Protein AF-A0AAD5PX29-F1 (afdb_monomer_lite)

pLDDT: mean 89.7, std 12.71, range [38.44, 98.19]

Structure (mmCIF, N/CA/C/O backbone):
data_AF-A0AAD5PX29-F1
#
_entry.id   AF-A0AAD5PX29-F1
#
loop_
_atom_site.group_PDB
_atom_site.id
_atom_site.type_symbol
_atom_site.label_atom_id
_atom_site.label_alt_id
_atom_site.label_comp_id
_atom_site.label_asym_id
_atom_site.label_entity_id
_atom_site.label_seq_id
_atom_site.pdbx_PDB_ins_code
_atom_site.Cartn_x
_atom_site.Cartn_y
_atom_site.Cartn_z
_atom_site.occupancy
_atom_site.B_iso_or_equiv
_atom_site.auth_seq_id
_atom_site.auth_comp_id
_atom_site.auth_asym_id
_atom_site.auth_atom_id
_atom_site.pdbx_PDB_model_num
ATOM 1 N N . MET A 1 1 ? 11.075 1.765 15.375 1.00 38.44 1 MET A N 1
ATOM 2 C CA . MET A 1 1 ? 10.284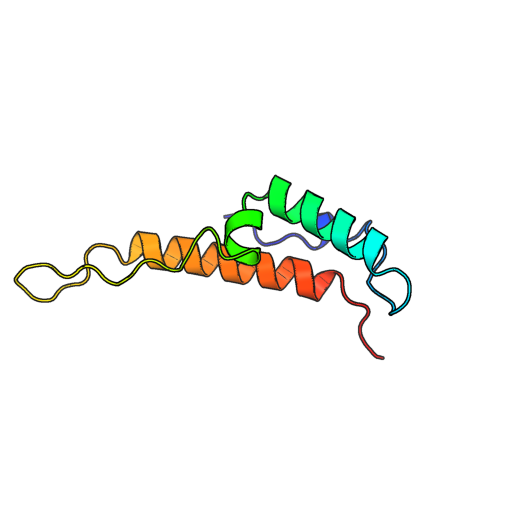 2.230 14.217 1.00 38.44 1 MET A CA 1
ATOM 3 C C . MET A 1 1 ? 11.261 2.587 13.116 1.00 38.44 1 MET A C 1
ATOM 5 O O . MET A 1 1 ? 12.025 3.527 13.288 1.00 38.44 1 MET A O 1
ATOM 9 N N . THR A 1 2 ? 11.334 1.779 12.065 1.00 45.12 2 THR A N 1
ATOM 10 C CA . THR A 1 2 ? 12.192 2.032 10.906 1.00 45.12 2 THR A CA 1
ATOM 11 C C . THR A 1 2 ? 11.495 3.054 10.022 1.00 45.12 2 THR A C 1
ATOM 13 O O . THR A 1 2 ? 10.455 2.773 9.433 1.00 45.12 2 THR A O 1
ATOM 16 N N . SER A 1 3 ? 12.026 4.273 9.988 1.00 54.88 3 SER A N 1
ATOM 17 C CA . SER A 1 3 ? 11.640 5.254 8.978 1.00 54.88 3 SER A CA 1
ATOM 18 C C . SER A 1 3 ? 11.833 4.636 7.589 1.00 54.88 3 SER A C 1
ATOM 20 O O . SER A 1 3 ? 12.820 3.916 7.414 1.00 54.88 3 SER A O 1
ATOM 22 N N . PRO A 1 4 ? 10.951 4.914 6.612 1.00 59.12 4 PRO A N 1
ATOM 23 C CA . PRO A 1 4 ? 11.188 4.528 5.228 1.00 59.12 4 PRO A CA 1
ATOM 24 C C . PRO A 1 4 ? 12.593 4.976 4.836 1.00 59.12 4 PRO A C 1
ATOM 26 O O . PRO A 1 4 ? 12.901 6.170 4.925 1.00 59.12 4 PRO A O 1
ATOM 29 N N . THR A 1 5 ? 13.475 4.052 4.463 1.00 66.06 5 THR A N 1
ATOM 30 C CA . THR A 1 5 ? 14.817 4.465 4.072 1.00 66.06 5 THR A CA 1
ATOM 31 C C . THR A 1 5 ? 14.852 4.615 2.562 1.00 66.06 5 THR A C 1
ATOM 33 O O . THR A 1 5 ? 14.661 3.663 1.815 1.00 66.06 5 THR A O 1
ATOM 36 N N . LEU A 1 6 ? 15.149 5.827 2.083 1.00 67.69 6 LEU A N 1
ATOM 37 C CA . LEU A 1 6 ? 15.457 6.083 0.665 1.00 67.69 6 LEU A CA 1
ATOM 38 C C . LEU A 1 6 ? 16.544 5.143 0.123 1.00 67.69 6 LEU A C 1
ATOM 40 O O . LEU A 1 6 ? 16.673 4.982 -1.085 1.00 67.69 6 LEU A O 1
ATOM 44 N N . LYS A 1 7 ? 17.327 4.526 1.016 1.00 75.88 7 LYS A N 1
ATOM 45 C CA . LYS A 1 7 ? 18.346 3.529 0.694 1.00 75.88 7 LYS A CA 1
ATOM 46 C C . LYS A 1 7 ? 17.751 2.286 0.030 1.00 75.88 7 LYS A C 1
ATOM 48 O O . LYS A 1 7 ? 18.354 1.797 -0.923 1.00 75.88 7 LYS A O 1
ATOM 53 N N . ASP A 1 8 ? 16.568 1.844 0.457 1.00 78.06 8 ASP A N 1
A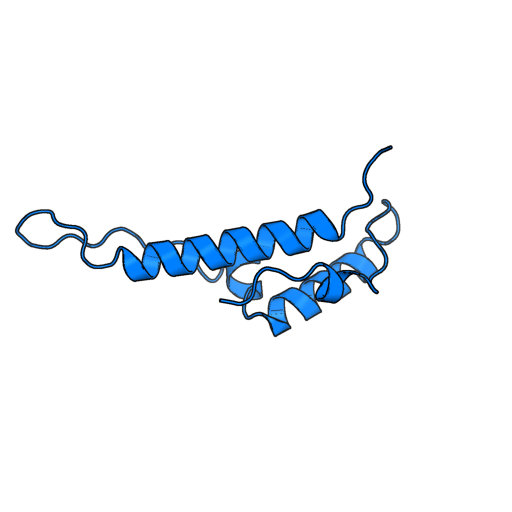TOM 54 C CA . ASP A 1 8 ? 15.931 0.625 -0.064 1.00 78.06 8 ASP A CA 1
ATOM 55 C C . ASP A 1 8 ? 15.569 0.764 -1.549 1.00 78.06 8 ASP A C 1
ATOM 57 O O . ASP A 1 8 ? 15.607 -0.206 -2.291 1.00 78.06 8 ASP A O 1
ATOM 61 N N . VAL A 1 9 ? 15.288 1.987 -2.012 1.00 82.56 9 VAL A N 1
ATOM 62 C CA . VAL A 1 9 ? 14.930 2.292 -3.411 1.00 82.56 9 VAL A CA 1
ATOM 63 C C . VAL A 1 9 ? 16.025 3.036 -4.178 1.00 82.56 9 VAL A C 1
ATOM 65 O O . VAL A 1 9 ? 15.899 3.255 -5.380 1.00 82.56 9 VAL A O 1
ATOM 68 N N . GLY A 1 10 ? 17.111 3.440 -3.515 1.00 82.81 10 GLY A N 1
ATOM 69 C CA . GLY A 1 10 ? 18.133 4.315 -4.101 1.00 82.81 10 GLY A CA 1
ATOM 70 C C . GLY A 1 10 ? 18.911 3.685 -5.259 1.00 82.81 10 GLY A C 1
ATOM 71 O O . GLY A 1 10 ? 19.398 4.398 -6.131 1.00 82.81 10 GLY A O 1
ATOM 72 N N . HIS A 1 11 ? 18.998 2.355 -5.284 1.00 83.69 11 HIS A N 1
ATOM 73 C CA . HIS A 1 11 ? 19.657 1.587 -6.341 1.00 83.69 11 HIS A CA 1
ATOM 74 C C . HIS A 1 11 ? 18.733 1.284 -7.534 1.00 83.69 11 HIS A C 1
ATOM 76 O O . HIS A 1 11 ? 19.197 0.805 -8.569 1.00 83.69 11 HIS A O 1
ATOM 82 N N . MET A 1 12 ? 17.429 1.546 -7.412 1.00 87.38 12 MET A N 1
ATOM 83 C CA . MET A 1 12 ? 16.474 1.263 -8.474 1.00 87.38 12 MET A CA 1
ATOM 84 C C . MET A 1 12 ? 16.505 2.324 -9.570 1.00 87.38 12 MET A C 1
ATOM 86 O O . MET A 1 12 ? 16.588 3.528 -9.316 1.00 87.38 12 MET A O 1
ATOM 90 N N . ALA A 1 13 ? 16.318 1.885 -10.814 1.00 85.06 13 ALA A N 1
ATOM 91 C CA . ALA A 1 13 ? 16.044 2.796 -11.914 1.00 85.06 13 ALA A CA 1
ATOM 92 C C . ALA A 1 13 ? 14.690 3.490 -11.694 1.00 85.06 13 ALA A C 1
ATOM 94 O O . ALA A 1 13 ? 13.639 2.845 -11.717 1.00 85.06 13 ALA A O 1
ATOM 95 N N . LYS A 1 14 ? 14.711 4.817 -11.522 1.00 89.56 14 LYS A N 1
ATOM 96 C CA . LYS A 1 14 ? 13.485 5.615 -11.408 1.00 89.56 14 LYS A CA 1
ATOM 97 C C . LYS A 1 14 ? 12.618 5.476 -12.657 1.00 89.56 14 LYS A C 1
ATOM 99 O O . LYS A 1 14 ? 13.134 5.305 -13.765 1.00 89.56 14 LYS A O 1
ATOM 104 N N . PHE A 1 15 ? 11.305 5.586 -12.503 1.00 91.38 15 PHE A N 1
ATOM 105 C CA . PHE A 1 15 ? 10.397 5.617 -13.640 1.00 91.38 15 PHE A CA 1
ATOM 106 C C . PHE A 1 15 ? 10.640 6.868 -14.489 1.00 91.38 15 PHE A C 1
ATOM 108 O O . PHE A 1 15 ? 10.574 7.986 -13.980 1.00 91.38 15 PHE A O 1
ATOM 115 N N . TYR A 1 16 ? 10.911 6.682 -15.783 1.00 87.81 16 TYR A N 1
ATOM 116 C CA . TYR A 1 16 ? 11.159 7.765 -16.745 1.00 87.81 16 TYR A CA 1
ATOM 117 C C . TYR A 1 16 ? 10.215 7.720 -17.959 1.00 87.81 16 TYR A C 1
ATOM 119 O O . TYR A 1 16 ? 10.511 8.295 -19.005 1.00 87.81 16 TYR A O 1
ATOM 127 N N . GLY A 1 17 ? 9.087 7.014 -17.848 1.00 88.75 17 GLY A N 1
ATOM 128 C CA . GLY A 1 17 ? 8.059 6.952 -18.893 1.00 88.75 17 GLY A CA 1
ATOM 129 C C . GLY A 1 17 ? 8.218 5.815 -19.906 1.00 88.75 17 GLY A C 1
ATOM 130 O O . GLY A 1 17 ? 7.238 5.461 -20.548 1.00 88.75 17 GLY A O 1
ATOM 131 N N . LYS A 1 18 ? 9.405 5.199 -20.038 1.00 92.19 18 LYS A N 1
ATOM 132 C CA . LYS A 1 18 ? 9.629 4.074 -20.979 1.00 92.19 18 LYS A CA 1
ATOM 133 C C . LYS A 1 18 ? 9.952 2.737 -20.306 1.00 92.19 18 LYS A C 1
ATOM 135 O O . LYS A 1 18 ? 9.832 1.697 -20.938 1.00 92.19 18 LYS A O 1
ATOM 140 N N . ASN A 1 19 ? 10.335 2.740 -19.029 1.00 93.31 19 ASN A N 1
ATOM 141 C CA . ASN A 1 19 ? 10.734 1.545 -18.274 1.00 93.31 19 ASN A CA 1
ATOM 142 C C . ASN A 1 19 ? 9.622 0.977 -17.382 1.00 93.31 19 ASN A C 1
ATOM 144 O O . ASN A 1 19 ? 9.928 0.427 -16.328 1.00 93.31 19 ASN A O 1
ATOM 148 N N . PHE A 1 20 ? 8.348 1.108 -17.770 1.00 92.12 20 PHE A N 1
ATOM 149 C CA . PHE A 1 20 ? 7.219 0.763 -16.896 1.00 92.12 20 PHE A CA 1
ATOM 150 C C . PHE A 1 20 ? 7.292 -0.666 -16.344 1.00 92.12 20 PHE A C 1
ATOM 152 O O . PHE A 1 20 ? 7.191 -0.839 -15.136 1.00 92.12 20 PHE A O 1
ATOM 159 N N . SER A 1 21 ? 7.528 -1.680 -17.184 1.00 94.56 21 SER A N 1
ATOM 160 C CA . SER A 1 21 ? 7.559 -3.081 -16.732 1.00 94.56 21 SER A CA 1
ATOM 161 C C . SER A 1 21 ? 8.686 -3.359 -15.733 1.00 94.56 21 SER A C 1
ATOM 163 O O . SER A 1 21 ? 8.449 -3.984 -14.704 1.00 94.56 21 SER A O 1
ATOM 165 N N . LEU A 1 22 ? 9.897 -2.860 -16.008 1.00 92.62 22 LEU A N 1
ATOM 166 C CA . LEU A 1 22 ? 11.054 -3.037 -15.124 1.00 92.62 22 LEU A CA 1
ATOM 167 C C . LEU A 1 22 ? 10.874 -2.275 -13.806 1.00 92.62 22 LEU A C 1
ATOM 169 O O . LEU A 1 22 ? 11.142 -2.816 -12.737 1.00 92.62 22 LEU A O 1
ATOM 173 N N . TRP A 1 23 ? 10.394 -1.033 -13.885 1.00 94.25 23 TRP A N 1
ATOM 174 C CA . TRP A 1 23 ? 10.084 -0.222 -12.712 1.00 94.25 23 TRP A CA 1
ATOM 175 C C . TRP A 1 23 ? 9.005 -0.885 -11.851 1.00 94.25 23 TRP A C 1
ATOM 177 O O . TRP A 1 23 ? 9.216 -1.071 -10.657 1.00 94.25 23 TRP A O 1
ATOM 187 N N . LYS A 1 24 ? 7.896 -1.321 -12.464 1.00 94.44 24 LYS A N 1
ATOM 188 C CA . LYS A 1 24 ? 6.792 -1.993 -11.772 1.00 94.44 24 LYS A CA 1
ATOM 189 C C . LYS A 1 24 ? 7.280 -3.246 -11.054 1.00 94.44 24 LYS A C 1
ATOM 191 O O . LYS A 1 24 ? 6.951 -3.421 -9.887 1.00 94.44 24 LYS A O 1
ATOM 196 N N . PHE A 1 25 ? 8.070 -4.086 -11.727 1.00 94.38 25 PHE A N 1
ATOM 197 C CA . PHE A 1 25 ? 8.651 -5.283 -11.117 1.00 94.38 25 PHE A CA 1
ATOM 198 C C . PHE A 1 25 ? 9.503 -4.932 -9.892 1.00 94.38 25 PHE A C 1
ATOM 200 O O . PHE A 1 25 ? 9.289 -5.485 -8.818 1.00 94.38 25 PHE A O 1
ATOM 207 N N . GLY A 1 26 ? 10.411 -3.963 -10.024 1.00 93.38 26 GLY A N 1
ATOM 208 C CA . GLY A 1 26 ? 11.247 -3.537 -8.906 1.00 93.38 26 GLY A CA 1
ATOM 209 C C . GLY A 1 26 ? 10.444 -2.950 -7.737 1.00 93.38 26 GLY A C 1
ATOM 210 O O . GLY A 1 26 ? 10.744 -3.246 -6.583 1.00 93.38 26 GLY A O 1
ATOM 211 N N . CYS A 1 27 ? 9.393 -2.167 -8.014 1.00 93.75 27 CYS A N 1
ATOM 212 C CA . CYS A 1 27 ? 8.490 -1.678 -6.971 1.00 93.75 27 CYS A CA 1
ATOM 213 C C . CYS A 1 27 ? 7.797 -2.836 -6.256 1.00 93.75 27 CYS A C 1
ATOM 215 O O . CYS A 1 27 ? 7.701 -2.817 -5.034 1.00 93.75 27 CYS A O 1
ATOM 217 N N . TRP A 1 28 ? 7.345 -3.846 -7.001 1.00 95.25 28 TRP A N 1
ATOM 218 C CA . TRP A 1 28 ? 6.663 -5.002 -6.427 1.00 95.25 28 TRP A CA 1
ATOM 219 C C . TRP A 1 28 ? 7.564 -5.801 -5.488 1.00 95.25 28 TRP A C 1
ATOM 221 O O . TRP A 1 28 ? 7.150 -6.091 -4.372 1.00 95.25 28 TRP A O 1
ATOM 231 N N . VAL A 1 29 ? 8.821 -6.039 -5.872 1.00 94.00 29 VAL A N 1
ATOM 232 C CA . VAL A 1 29 ? 9.806 -6.734 -5.023 1.00 94.00 29 VAL A CA 1
ATOM 233 C C . VAL A 1 29 ? 10.002 -6.023 -3.677 1.00 94.00 29 VAL A C 1
ATOM 235 O O . VAL A 1 29 ? 10.057 -6.668 -2.632 1.00 94.00 29 VAL A O 1
ATOM 238 N N . ILE A 1 30 ? 10.073 -4.688 -3.671 1.00 93.19 30 ILE A N 1
ATOM 239 C CA . ILE A 1 30 ? 10.214 -3.917 -2.424 1.00 93.19 30 ILE A CA 1
ATOM 240 C C . ILE A 1 30 ? 8.930 -3.954 -1.602 1.00 93.19 30 ILE A C 1
ATOM 242 O O . ILE A 1 30 ? 8.980 -4.129 -0.384 1.00 93.19 30 ILE A O 1
ATOM 246 N N . LEU A 1 31 ? 7.774 -3.810 -2.249 1.00 94.69 31 LEU A N 1
ATOM 247 C CA . LEU A 1 31 ? 6.491 -3.894 -1.560 1.00 94.69 31 LEU A CA 1
ATOM 248 C C . LEU A 1 31 ? 6.304 -5.271 -0.909 1.00 94.69 31 LEU A C 1
ATOM 250 O O . LEU A 1 31 ? 5.867 -5.333 0.235 1.00 94.69 31 LEU A O 1
ATOM 254 N N . GLU A 1 32 ? 6.684 -6.358 -1.578 1.00 94.75 32 GLU A N 1
ATOM 255 C CA . GLU A 1 32 ? 6.677 -7.712 -1.010 1.00 94.75 32 GLU A CA 1
ATOM 256 C C . GLU A 1 32 ? 7.640 -7.834 0.177 1.00 94.75 32 GLU A C 1
ATOM 258 O O . GLU A 1 32 ? 7.237 -8.311 1.238 1.00 94.75 32 GLU A O 1
ATOM 263 N N . HIS A 1 33 ? 8.871 -7.321 0.055 1.00 92.06 33 HIS A N 1
ATOM 264 C CA . HIS A 1 33 ? 9.860 -7.342 1.139 1.00 92.06 33 HIS A CA 1
ATOM 265 C C . HIS A 1 33 ? 9.360 -6.661 2.426 1.00 92.06 33 HIS A C 1
ATOM 267 O O . HIS A 1 33 ? 9.697 -7.087 3.532 1.00 92.06 33 HIS A O 1
ATOM 273 N N . HIS A 1 34 ? 8.525 -5.629 2.291 1.00 92.31 34 HIS A N 1
ATOM 274 C CA . HIS A 1 34 ? 7.950 -4.890 3.416 1.00 92.31 34 HIS A CA 1
ATOM 275 C C . HIS A 1 34 ? 6.514 -5.307 3.787 1.00 92.31 34 HIS A C 1
ATOM 277 O O . HIS A 1 34 ? 5.915 -4.666 4.651 1.00 92.31 34 HIS A O 1
ATOM 283 N N . ASN A 1 35 ? 5.961 -6.372 3.190 1.00 94.56 35 ASN A N 1
ATOM 284 C CA . ASN A 1 35 ? 4.566 -6.812 3.375 1.00 94.56 35 ASN A CA 1
ATOM 285 C C . ASN A 1 35 ? 3.524 -5.726 3.040 1.00 94.56 35 ASN A C 1
ATOM 287 O O . ASN A 1 35 ? 2.513 -5.571 3.721 1.00 94.56 35 ASN A O 1
ATOM 291 N N . LEU A 1 36 ? 3.789 -4.943 1.998 1.00 96.50 36 LEU A N 1
ATOM 292 C CA . LEU A 1 36 ? 2.950 -3.837 1.535 1.00 96.50 36 LEU A CA 1
ATOM 293 C C . LEU A 1 36 ? 2.187 -4.167 0.248 1.00 96.50 36 LEU A C 1
ATOM 295 O O . LEU A 1 36 ? 1.281 -3.423 -0.117 1.00 96.50 36 LEU A O 1
ATOM 299 N N . ALA A 1 37 ? 2.529 -5.259 -0.445 1.00 96.62 37 ALA A N 1
ATOM 300 C CA . ALA A 1 37 ? 1.842 -5.657 -1.676 1.00 96.62 37 ALA A CA 1
ATOM 301 C C . ALA A 1 37 ? 0.309 -5.783 -1.500 1.00 96.62 37 ALA A C 1
ATOM 303 O O . ALA A 1 37 ? -0.397 -5.165 -2.301 1.00 96.62 37 ALA A O 1
ATOM 304 N N . PRO A 1 38 ? -0.22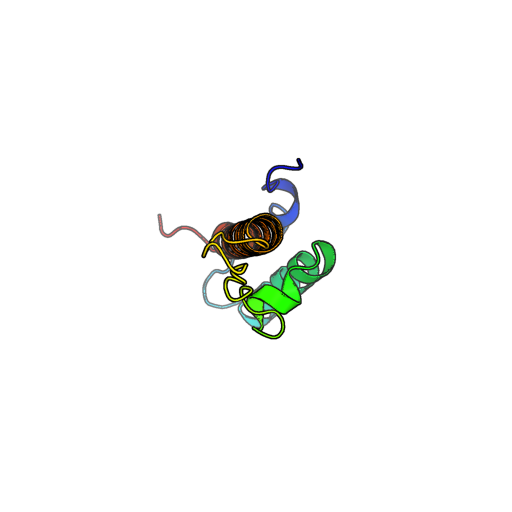0 -6.411 -0.421 1.00 97.44 38 PRO A N 1
ATOM 305 C CA . PRO A 1 38 ? -1.668 -6.503 -0.194 1.00 97.44 38 PRO A CA 1
ATOM 306 C C . PRO A 1 38 ? -2.363 -5.148 0.002 1.00 97.44 38 PRO A C 1
ATOM 308 O O . PRO A 1 38 ? -3.543 -4.994 -0.306 1.00 97.44 38 PRO A O 1
ATOM 311 N N . ILE A 1 39 ? -1.643 -4.148 0.521 1.00 97.00 39 ILE A N 1
ATOM 312 C CA . ILE A 1 39 ? -2.163 -2.784 0.685 1.00 97.00 39 ILE A CA 1
ATOM 313 C C . ILE A 1 39 ? -2.315 -2.118 -0.686 1.00 97.00 39 ILE A C 1
ATOM 315 O O . ILE A 1 39 ? -3.313 -1.451 -0.952 1.00 97.00 39 ILE A O 1
ATOM 319 N N . VAL A 1 40 ? -1.324 -2.298 -1.565 1.00 95.56 40 VAL A N 1
ATOM 320 C CA . VAL A 1 40 ? -1.277 -1.637 -2.878 1.00 95.56 40 VAL A CA 1
ATOM 321 C C . VAL A 1 40 ? -2.213 -2.291 -3.891 1.00 95.56 40 VAL A C 1
ATOM 323 O O . VAL A 1 40 ? -2.821 -1.582 -4.692 1.00 95.56 40 VAL A O 1
ATOM 326 N N . ASP A 1 41 ? -2.345 -3.618 -3.875 1.00 95.31 41 ASP A N 1
ATOM 327 C CA . ASP A 1 41 ? -3.278 -4.331 -4.759 1.00 95.31 41 ASP A CA 1
ATOM 328 C C . ASP A 1 41 ? -4.735 -4.316 -4.256 1.00 95.31 41 ASP A C 1
ATOM 330 O O . ASP A 1 41 ? -5.653 -4.678 -4.996 1.00 95.31 41 ASP A O 1
ATOM 334 N N . GLY A 1 42 ? -4.960 -3.838 -3.028 1.00 95.25 42 GLY A N 1
ATOM 335 C CA . GLY A 1 42 ? -6.280 -3.699 -2.419 1.00 95.25 42 GLY A CA 1
ATOM 336 C C . GLY A 1 42 ? -6.853 -4.992 -1.836 1.00 95.25 42 GLY A C 1
ATOM 337 O O . GLY A 1 42 ? -8.024 -4.999 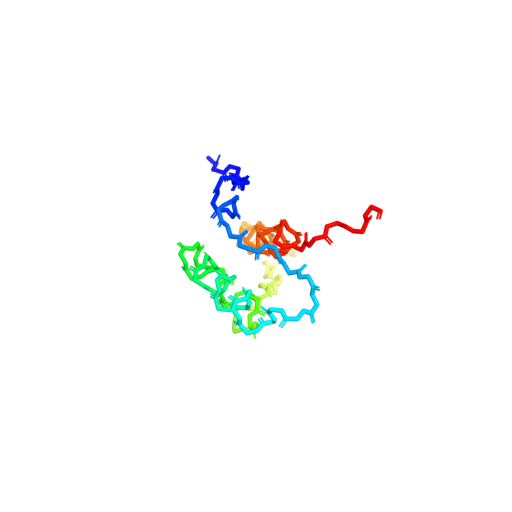-1.432 1.00 95.25 42 GLY A O 1
ATOM 338 N N . THR A 1 43 ? -6.060 -6.064 -1.768 1.00 97.31 43 THR A N 1
ATOM 339 C CA . THR A 1 43 ? -6.411 -7.306 -1.064 1.00 97.31 43 THR A CA 1
ATOM 340 C C . THR A 1 43 ? -6.607 -7.036 0.427 1.00 97.31 43 THR A C 1
ATOM 342 O O . THR A 1 43 ? -7.564 -7.529 1.027 1.00 97.31 43 THR A O 1
ATOM 345 N N . GLU A 1 44 ? -5.755 -6.197 1.018 1.00 97.38 44 GLU A N 1
ATOM 346 C CA . GLU A 1 44 ? -5.879 -5.729 2.394 1.00 97.38 44 GLU A CA 1
ATOM 347 C C . GLU A 1 44 ? -6.475 -4.317 2.438 1.00 97.38 44 GLU A C 1
ATOM 349 O O . GLU A 1 44 ? -5.854 -3.323 2.058 1.00 97.38 44 GLU A O 1
ATOM 354 N N . LYS A 1 45 ? -7.704 -4.219 2.948 1.00 97.25 45 LYS A N 1
ATOM 355 C CA . LYS A 1 45 ? -8.437 -2.954 3.067 1.00 97.25 45 LYS A CA 1
ATOM 356 C C . LYS A 1 45 ? -8.285 -2.354 4.454 1.00 97.25 45 LYS A C 1
ATOM 358 O O . LYS A 1 45 ? -8.169 -3.076 5.443 1.00 97.25 45 LYS A O 1
ATOM 363 N N . LYS A 1 46 ? -8.405 -1.026 4.526 1.00 97.44 46 LYS A N 1
ATOM 364 C CA . LYS A 1 46 ? -8.485 -0.305 5.797 1.00 97.44 46 LYS A CA 1
ATOM 365 C C . LYS A 1 46 ? -9.577 -0.927 6.681 1.00 97.44 46 LYS A C 1
ATOM 367 O O . LYS A 1 46 ? -10.720 -1.018 6.221 1.00 97.44 46 LYS A O 1
ATOM 372 N N . PRO A 1 47 ? -9.266 -1.318 7.931 1.00 97.69 47 PRO A N 1
ATOM 373 C CA . PRO A 1 47 ? -10.267 -1.850 8.844 1.00 97.69 47 PRO A CA 1
ATOM 374 C C . PRO A 1 47 ? -11.392 -0.840 9.093 1.00 97.69 47 PRO A C 1
ATOM 376 O O . PRO A 1 47 ? -11.143 0.354 9.275 1.00 97.69 47 PRO A O 1
ATOM 379 N N . VAL A 1 48 ? -12.633 -1.327 9.119 1.00 97.69 48 VAL A N 1
ATOM 380 C CA . VAL A 1 48 ? -13.796 -0.532 9.536 1.00 97.69 48 VAL A CA 1
ATOM 381 C C . VAL A 1 48 ? -13.735 -0.335 11.050 1.00 97.69 48 VAL A C 1
ATOM 383 O O . VAL A 1 48 ? -13.323 -1.241 11.773 1.00 97.69 48 VAL A O 1
ATOM 386 N N . GLU A 1 49 ? -14.134 0.838 11.537 1.00 98.00 49 GLU A N 1
ATOM 387 C CA . GLU A 1 49 ? -14.230 1.101 12.975 1.00 98.00 49 GLU A CA 1
ATOM 388 C C . GLU A 1 49 ? -15.170 0.104 13.659 1.00 98.00 49 GLU A C 1
ATOM 390 O O . GLU A 1 49 ? -16.327 -0.058 13.267 1.00 98.00 49 GLU A O 1
ATOM 395 N N . VAL A 1 50 ? -14.680 -0.527 14.722 1.00 97.75 50 VAL A N 1
ATOM 396 C CA . VAL A 1 50 ? -15.473 -1.375 15.612 1.00 97.75 50 VAL A CA 1
ATOM 397 C C . VAL A 1 50 ? -15.731 -0.586 16.883 1.00 97.75 50 VAL A C 1
ATOM 399 O O . VAL A 1 50 ? -14.786 -0.134 17.526 1.00 97.75 50 VAL A O 1
ATOM 402 N N . LYS A 1 51 ? -17.006 -0.405 17.238 1.00 98.00 51 LYS A N 1
ATOM 403 C CA . LYS A 1 51 ? -17.425 0.335 18.434 1.00 98.00 51 LYS A CA 1
ATOM 404 C C . LYS A 1 51 ? -18.001 -0.615 19.478 1.00 98.00 51 LYS A C 1
ATOM 406 O O . LYS A 1 51 ? -18.710 -1.555 19.122 1.00 98.00 51 LYS A O 1
ATOM 411 N N . ASN A 1 52 ? -17.693 -0.376 20.749 1.00 96.31 52 ASN A N 1
ATOM 412 C CA . ASN A 1 52 ? -18.331 -1.078 21.865 1.00 96.3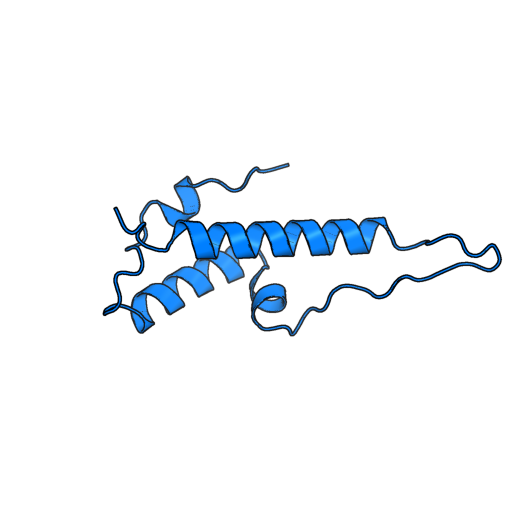1 52 ASN A CA 1
ATOM 413 C C . ASN A 1 52 ? -19.724 -0.489 22.184 1.00 96.31 52 ASN A C 1
ATOM 415 O O . ASN A 1 52 ? -20.216 0.393 21.475 1.00 96.31 52 ASN A O 1
ATOM 419 N N . ALA A 1 53 ? -20.361 -0.986 23.249 1.00 96.81 53 ALA A N 1
ATOM 420 C CA . ALA A 1 53 ? -21.690 -0.547 23.680 1.00 96.81 53 ALA A CA 1
ATOM 421 C C . ALA A 1 53 ? -21.738 0.948 24.054 1.00 96.81 53 ALA A C 1
ATOM 423 O O . ALA A 1 53 ? -22.767 1.593 23.881 1.00 96.81 53 ALA A O 1
ATOM 424 N N . GLU A 1 54 ? -20.617 1.516 24.495 1.00 96.75 54 GLU A N 1
ATOM 425 C CA . GLU A 1 54 ? -20.456 2.930 24.845 1.00 96.75 54 GLU A CA 1
ATOM 426 C C . GLU A 1 54 ? -20.048 3.808 23.645 1.00 96.75 54 GLU A C 1
ATOM 428 O O . GLU A 1 54 ? -19.643 4.956 23.821 1.00 96.75 54 GLU A O 1
ATOM 433 N N . HIS A 1 55 ? -20.133 3.282 22.418 1.00 95.50 55 HIS A N 1
ATOM 434 C CA . HIS A 1 55 ? -19.730 3.950 21.174 1.00 95.50 55 HIS A CA 1
ATOM 435 C C . HIS A 1 55 ? -18.234 4.309 21.063 1.00 95.50 55 HIS A C 1
ATOM 437 O O . HIS A 1 55 ? -17.851 5.108 20.202 1.00 95.50 55 HIS A O 1
ATOM 443 N N . VAL A 1 56 ? -17.368 3.684 21.863 1.00 96.88 56 VAL A N 1
ATOM 444 C CA . VAL A 1 56 ? -15.909 3.860 21.813 1.00 96.88 56 VAL A CA 1
ATOM 445 C C . VAL A 1 56 ? -15.298 2.921 20.774 1.00 96.88 56 VAL A C 1
ATOM 447 O O . VAL A 1 56 ? -15.594 1.727 20.761 1.00 96.88 56 VAL A O 1
ATOM 450 N N . VAL A 1 57 ? -14.423 3.452 19.913 1.00 97.62 57 VAL A N 1
ATOM 451 C CA . VAL A 1 57 ? -13.688 2.669 18.906 1.00 97.62 57 VAL A CA 1
ATOM 452 C C . VAL A 1 57 ? -12.645 1.780 19.588 1.00 97.62 57 VAL A C 1
ATOM 454 O O . VAL A 1 57 ? -11.743 2.277 20.259 1.00 97.62 57 VAL A O 1
ATOM 457 N N . THR A 1 58 ? -12.738 0.466 19.398 1.00 98.12 58 THR A N 1
ATOM 458 C CA . THR A 1 58 ? -11.879 -0.525 20.070 1.00 98.12 58 THR A CA 1
ATOM 459 C C . THR A 1 58 ? -10.706 -0.997 19.214 1.00 98.12 58 THR A C 1
ATOM 461 O O . THR A 1 58 ? -9.728 -1.518 19.746 1.00 98.12 58 THR A O 1
ATOM 464 N N . ASN A 1 59 ? -10.760 -0.789 17.896 1.00 98.19 59 ASN A N 1
ATOM 465 C CA . ASN A 1 59 ? -9.744 -1.248 16.948 1.00 98.19 59 ASN A CA 1
ATOM 466 C C . ASN A 1 59 ? -8.854 -0.127 16.381 1.00 98.19 59 ASN A C 1
ATOM 468 O O . ASN A 1 59 ? -8.196 -0.325 15.359 1.00 98.19 59 ASN A O 1
ATOM 472 N N . GLN A 1 60 ? -8.786 1.034 17.044 1.00 98.06 60 GLN A N 1
ATOM 473 C CA . GLN A 1 60 ? -8.007 2.187 16.567 1.00 98.06 60 GLN A CA 1
ATOM 474 C C . GLN A 1 60 ? -6.542 1.825 16.274 1.00 98.06 60 GLN A C 1
ATOM 476 O O . GLN A 1 60 ? -5.998 2.216 15.248 1.00 98.06 60 GLN A O 1
ATOM 481 N N . MET A 1 61 ? -5.928 0.989 17.115 1.00 97.69 61 MET A N 1
ATOM 482 C CA . MET A 1 61 ? -4.546 0.539 16.923 1.00 97.69 61 MET A CA 1
ATOM 483 C C . MET A 1 61 ? -4.342 -0.230 15.604 1.00 97.69 61 MET A C 1
ATOM 485 O O . MET A 1 61 ? -3.301 -0.085 14.965 1.00 97.69 61 MET A O 1
ATOM 489 N N . GLN A 1 62 ? -5.323 -1.033 15.178 1.00 97.69 62 GLN A N 1
ATOM 490 C CA . GLN A 1 62 ? -5.263 -1.765 13.907 1.00 97.69 62 GLN A CA 1
ATOM 491 C C . GLN A 1 62 ? -5.445 -0.817 12.718 1.00 97.69 62 GLN A C 1
ATOM 493 O O . GLN A 1 62 ? -4.739 -0.938 11.719 1.00 97.69 62 GLN A O 1
ATOM 498 N N . ILE A 1 63 ? -6.351 0.158 12.847 1.00 98.19 63 ILE A N 1
ATOM 499 C CA . ILE A 1 63 ? -6.553 1.207 11.841 1.00 98.19 63 ILE A CA 1
ATOM 500 C C . ILE A 1 63 ? -5.262 2.013 11.657 1.00 98.19 63 ILE A C 1
ATOM 502 O O . ILE A 1 63 ? -4.820 2.216 10.527 1.00 98.19 63 ILE A O 1
ATOM 506 N N . ASP A 1 64 ? -4.626 2.422 12.754 1.00 97.88 64 ASP A N 1
ATOM 507 C CA . ASP A 1 64 ? -3.381 3.190 12.725 1.00 97.88 64 ASP A CA 1
ATOM 508 C C . ASP A 1 64 ? -2.222 2.387 12.123 1.00 97.88 64 ASP A C 1
ATOM 510 O O . ASP A 1 64 ? -1.385 2.947 11.410 1.00 97.88 64 ASP A O 1
ATOM 514 N N . ALA A 1 65 ? -2.161 1.078 12.388 1.00 96.38 65 ALA A N 1
ATOM 515 C CA . ALA A 1 65 ? -1.167 0.190 11.791 1.00 96.38 65 ALA A CA 1
ATOM 516 C C . ALA A 1 65 ? -1.327 0.108 10.265 1.00 96.38 65 ALA A C 1
ATOM 518 O O . ALA A 1 65 ? -0.357 0.352 9.544 1.00 96.38 65 ALA A O 1
ATOM 519 N N . TRP A 1 66 ? -2.554 -0.121 9.784 1.00 97.69 66 TRP A N 1
ATOM 520 C CA . TRP A 1 66 ? -2.856 -0.138 8.350 1.00 97.69 66 TRP A CA 1
ATOM 521 C C . TRP A 1 66 ? -2.515 1.207 7.691 1.00 97.69 66 TRP A C 1
ATOM 523 O O . TRP A 1 66 ? -1.849 1.253 6.659 1.00 97.69 66 TRP A O 1
ATOM 533 N N . VAL A 1 67 ? -2.890 2.329 8.323 1.00 97.69 67 VAL A N 1
ATOM 534 C CA . VAL A 1 67 ? -2.591 3.680 7.811 1.00 97.69 67 VAL A CA 1
ATOM 535 C C . VAL A 1 67 ? -1.083 3.911 7.688 1.00 97.69 67 VAL A C 1
ATOM 537 O O . VAL A 1 67 ? -0.630 4.505 6.709 1.00 97.69 67 VAL A O 1
ATOM 540 N N . LYS A 1 68 ? -0.279 3.427 8.642 1.00 95.88 68 LYS A N 1
ATOM 541 C CA . LYS A 1 68 ? 1.187 3.518 8.554 1.00 95.88 68 LYS A CA 1
ATOM 542 C C . LYS A 1 68 ? 1.744 2.715 7.378 1.00 95.88 68 LYS A C 1
ATOM 544 O O . LYS A 1 68 ? 2.642 3.212 6.699 1.00 95.88 68 LYS A O 1
ATOM 549 N N . GLN A 1 69 ? 1.223 1.515 7.125 1.00 95.88 69 GLN A N 1
ATOM 550 C CA . GLN A 1 69 ? 1.634 0.692 5.982 1.00 95.88 69 GLN A CA 1
ATOM 551 C C . GLN A 1 69 ? 1.247 1.339 4.648 1.00 95.88 69 GLN A C 1
ATOM 553 O O . GLN A 1 69 ? 2.077 1.415 3.746 1.00 95.88 69 GLN A O 1
ATOM 558 N N . ASP A 1 70 ? 0.041 1.895 4.544 1.00 97.06 70 ASP A N 1
ATOM 559 C CA . ASP A 1 70 ? -0.404 2.637 3.360 1.00 97.06 70 ASP A CA 1
ATOM 560 C C . ASP A 1 70 ? 0.476 3.870 3.079 1.00 97.06 70 ASP A C 1
ATOM 562 O O . ASP A 1 70 ? 0.926 4.082 1.949 1.00 97.06 70 ASP A O 1
ATOM 566 N N . ILE A 1 71 ? 0.814 4.651 4.110 1.00 95.88 71 ILE A N 1
ATOM 567 C CA . ILE A 1 71 ? 1.756 5.775 3.975 1.00 95.88 71 ILE A CA 1
ATOM 568 C C . ILE A 1 71 ? 3.124 5.285 3.481 1.00 95.88 71 ILE A C 1
ATOM 570 O O . ILE A 1 71 ? 3.711 5.900 2.587 1.00 95.88 71 ILE A O 1
ATOM 574 N N . LEU A 1 72 ? 3.627 4.180 4.034 1.00 94.25 72 LEU A N 1
ATOM 575 C CA . LEU A 1 72 ? 4.916 3.607 3.648 1.00 94.25 72 LEU A CA 1
ATOM 576 C C . LEU A 1 72 ? 4.913 3.115 2.191 1.00 94.25 72 LEU A C 1
ATOM 578 O O . LEU A 1 72 ? 5.855 3.387 1.446 1.00 94.25 72 LEU A O 1
ATOM 582 N N . ALA A 1 73 ? 3.840 2.458 1.755 1.00 94.94 73 ALA A N 1
ATOM 583 C CA . ALA A 1 73 ? 3.686 1.998 0.379 1.00 94.94 73 ALA A CA 1
ATOM 584 C C . ALA A 1 73 ? 3.683 3.174 -0.610 1.00 94.94 73 ALA A C 1
ATOM 586 O O . ALA A 1 73 ? 4.439 3.182 -1.588 1.00 94.94 73 ALA A O 1
ATOM 587 N N . ARG A 1 74 ? 2.898 4.219 -0.312 1.00 94.12 74 ARG A N 1
ATOM 588 C CA . ARG A 1 74 ? 2.855 5.455 -1.111 1.00 94.12 74 ARG A CA 1
ATOM 589 C C . ARG A 1 74 ? 4.211 6.160 -1.146 1.00 94.12 74 ARG A C 1
ATOM 591 O O . ARG A 1 74 ? 4.599 6.690 -2.190 1.00 94.12 74 ARG A O 1
ATOM 598 N N . TYR A 1 75 ? 4.962 6.126 -0.048 1.00 92.81 75 TYR A N 1
ATOM 599 C CA . TYR A 1 75 ? 6.315 6.671 0.003 1.00 92.81 75 TYR A CA 1
ATOM 600 C C . TYR A 1 75 ? 7.268 5.948 -0.958 1.00 92.81 75 TYR A C 1
ATOM 602 O O . TYR A 1 75 ? 7.914 6.601 -1.777 1.00 92.81 75 TYR A O 1
ATOM 610 N N . TYR A 1 76 ? 7.331 4.612 -0.920 1.00 92.12 76 TYR A N 1
ATOM 611 C CA . TYR A 1 76 ? 8.199 3.854 -1.829 1.00 92.12 76 TYR A CA 1
ATOM 612 C C . TYR A 1 76 ? 7.834 4.078 -3.302 1.00 92.12 76 TYR A C 1
ATOM 614 O O . TYR A 1 76 ? 8.716 4.320 -4.130 1.00 92.12 76 TYR A O 1
ATOM 622 N N . LEU A 1 77 ? 6.540 4.075 -3.633 1.00 92.19 77 LEU A N 1
ATOM 623 C CA . LEU A 1 77 ? 6.083 4.328 -5.002 1.00 92.19 77 LEU A CA 1
ATOM 624 C C . LEU A 1 77 ? 6.499 5.719 -5.486 1.00 92.19 77 LEU A C 1
ATOM 626 O O . LEU A 1 77 ? 7.089 5.844 -6.555 1.00 92.19 77 LEU A O 1
ATOM 630 N N . THR A 1 78 ? 6.268 6.757 -4.685 1.00 90.75 78 THR A N 1
ATOM 631 C CA . THR A 1 78 ? 6.623 8.134 -5.064 1.00 90.75 78 THR A CA 1
ATOM 632 C C . THR A 1 78 ? 8.133 8.365 -5.138 1.00 90.75 78 THR A C 1
ATOM 634 O O . THR A 1 78 ? 8.602 9.017 -6.070 1.00 90.75 78 THR A O 1
ATOM 637 N N . ALA A 1 79 ? 8.921 7.771 -4.238 1.00 90.06 79 ALA A N 1
ATOM 638 C CA . ALA A 1 79 ? 10.383 7.885 -4.238 1.00 90.06 79 ALA A CA 1
ATOM 639 C C . ALA A 1 79 ? 11.055 7.272 -5.485 1.00 90.06 79 ALA A C 1
ATOM 641 O O . ALA A 1 79 ? 12.169 7.663 -5.853 1.00 90.06 79 ALA A O 1
ATOM 642 N N . THR A 1 80 ? 10.379 6.331 -6.152 1.00 90.56 80 THR A N 1
ATOM 643 C CA . THR A 1 80 ? 10.878 5.653 -7.361 1.00 90.56 80 THR A CA 1
ATOM 644 C C . THR A 1 80 ? 10.446 6.328 -8.665 1.00 90.56 80 THR A C 1
ATOM 646 O O . THR A 1 80 ? 10.782 5.842 -9.744 1.00 90.56 80 THR A O 1
ATOM 649 N N . ILE A 1 81 ? 9.745 7.462 -8.611 1.00 89.56 81 ILE A N 1
ATOM 650 C CA . ILE A 1 81 ? 9.375 8.242 -9.798 1.00 89.56 81 ILE A CA 1
ATOM 651 C C . ILE A 1 81 ? 10.444 9.314 -10.045 1.00 89.56 81 ILE A C 1
ATOM 653 O O . ILE A 1 81 ? 10.999 9.906 -9.115 1.00 89.56 81 ILE A O 1
ATOM 657 N N . LYS A 1 82 ? 10.800 9.556 -11.313 1.00 80.81 82 LYS A N 1
ATOM 658 C CA . LYS A 1 82 ? 11.708 10.655 -11.660 1.00 80.81 82 LYS A CA 1
ATOM 659 C C . LYS A 1 82 ? 10.984 11.984 -11.431 1.00 80.81 82 LYS A C 1
ATOM 661 O O . LYS A 1 82 ? 9.961 12.237 -12.057 1.00 80.81 82 LYS A O 1
ATOM 666 N N . ASN A 1 83 ? 11.535 12.836 -10.568 1.00 70.56 83 ASN A N 1
ATOM 667 C CA . ASN A 1 83 ? 11.044 14.203 -10.412 1.00 70.56 83 ASN A CA 1
ATOM 668 C C . ASN A 1 83 ? 11.140 14.922 -11.764 1.00 70.56 83 ASN A C 1
ATOM 670 O O . ASN A 1 83 ? 12.198 14.890 -12.400 1.00 70.56 83 ASN A O 1
ATOM 674 N N . GLN A 1 84 ?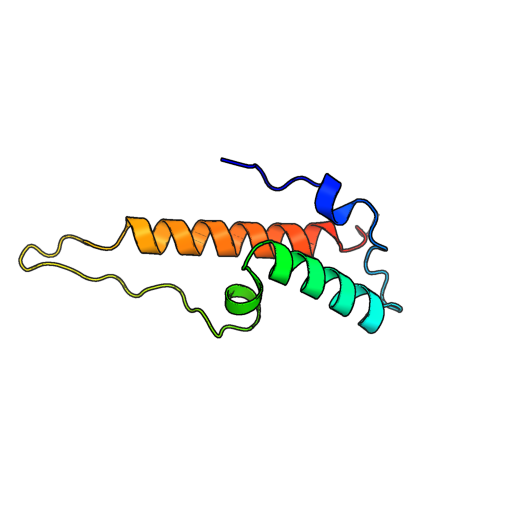 10.049 15.554 -12.197 1.00 58.09 84 GLN A N 1
ATOM 675 C CA . GLN A 1 84 ? 10.120 16.568 -13.244 1.00 58.09 84 GLN A CA 1
ATOM 676 C C . GLN A 1 84 ? 10.835 17.779 -12.632 1.00 58.09 84 GLN A C 1
ATOM 678 O O . GLN A 1 84 ? 10.265 18.469 -11.790 1.00 58.09 84 GLN A O 1
ATOM 683 N N . GLN A 1 85 ? 12.116 17.939 -12.963 1.00 49.47 85 GLN A N 1
ATOM 684 C CA . GLN A 1 85 ? 12.816 19.219 -12.862 1.00 49.47 85 GLN A CA 1
ATOM 685 C C . GLN A 1 85 ? 12.620 19.971 -14.170 1.00 49.47 85 GLN A C 1
ATOM 687 O O . GLN A 1 85 ? 12.668 19.293 -15.225 1.00 49.47 85 GLN A O 1
#

Radius of gyration: 16.13 Å; chains: 1; bounding box: 41×27×46 Å

Sequence (85 aa):
MTSPTLKDVGHMAKFYGKNFSLWKFGCWVILEHHNLAPIVDGTEKKPVEVKNAEHVVTNQMQIDAWVKQDILARYYLTATIKNQQ

Organism: NCBI:txid1820382

Secondary structure (DSSP, 8-state):
--PPPHHHHHTS--B-SS-HHHHHHHHHHHHHHTT-HHHHHTSSPPPPP-B-TTS-BS-HHHHHHHHHHHHHHHHHHHHTBPP--

Foldseek 3Di:
DDDQDLVLCVPPQADDPPCVVRLVVSLCVSCVVVVLNCVVVVVDDQDDFDADPVRDGPCVVVNVVSVVSNVSSVVSNVSRHDDDD